Protein AF-A0A450W0S7-F1 (afdb_monomer_lite)

Radius of gyration: 17.02 Å; chains: 1; bounding box: 30×26×46 Å

pLDDT: mean 70.92, std 12.7, range [37.47, 87.75]

Organism: NCBI:txid2126337

Foldseek 3Di:
DDAQFCQPCPPVRDRAGAHPVPRDSQKDWDAADPVDNPWTWIARPVVRDIDIPCPRPPCPPPPDDPVLVVQLVVVVVVVDDLVVSCVVSVDPSVVSVVD

Sequence (99 aa):
MPSVFTRFVSYTGRIELVVHTCGSDTVVKHGRDETRSERQRYHCRNCNRYFDDLTGTIFEGHHESLNVWILCLYFMGLNLSNSRIAYELDPDTSDVQQM

Secondary structure (DSSP, 8-state):
---S--EEE-TTS-EEE--TTT----EEEEEE-SS-TT-EEEEETTT--EEETTTTSTTTT-SS-HHHHHHHHHHHHTT--HHHHHHHH---TTTGGG-

Structure (mmCIF, N/CA/C/O backbone):
data_AF-A0A450W0S7-F1
#
_entry.id   AF-A0A450W0S7-F1
#
loop_
_atom_site.group_PDB
_atom_site.id
_atom_site.type_symbol
_atom_site.label_atom_id
_atom_site.label_alt_id
_atom_site.label_comp_id
_atom_site.label_asym_id
_atom_site.label_entity_id
_atom_site.label_seq_id
_atom_site.pdbx_PDB_ins_code
_atom_site.Cartn_x
_atom_site.Cartn_y
_atom_site.Cartn_z
_atom_site.occupancy
_atom_site.B_iso_or_equiv
_atom_site.auth_seq_id
_atom_site.auth_comp_id
_atom_site.auth_asym_id
_atom_site.auth_atom_id
_atom_site.pdbx_PDB_model_num
ATOM 1 N N . MET A 1 1 ? -18.683 1.326 -3.999 1.00 37.47 1 MET A N 1
ATOM 2 C CA . MET A 1 1 ? -17.533 2.195 -4.329 1.00 37.47 1 MET A CA 1
ATOM 3 C C . MET A 1 1 ? -16.489 1.308 -4.983 1.00 37.47 1 MET A C 1
ATOM 5 O O . MET A 1 1 ? -16.098 0.348 -4.330 1.00 37.47 1 MET A O 1
ATOM 9 N N . PRO A 1 2 ? -16.156 1.480 -6.274 1.00 39.31 2 PRO A N 1
ATOM 10 C CA . PRO A 1 2 ? -15.335 0.501 -6.968 1.00 39.31 2 PRO A CA 1
ATOM 11 C C . PRO A 1 2 ? -13.877 0.685 -6.540 1.00 39.31 2 PRO A C 1
ATOM 13 O O . PRO A 1 2 ? -13.269 1.727 -6.758 1.00 39.31 2 PRO A O 1
ATOM 16 N N . SER A 1 3 ? -13.365 -0.337 -5.871 1.00 38.38 3 SER A N 1
ATOM 17 C CA . SER A 1 3 ? -11.973 -0.537 -5.489 1.00 38.38 3 SER A CA 1
ATOM 18 C C . SER A 1 3 ? -11.042 -0.422 -6.701 1.00 38.38 3 SER A C 1
ATOM 20 O O . SER A 1 3 ? -11.249 -1.092 -7.711 1.00 38.38 3 SER A O 1
ATOM 22 N N . VAL A 1 4 ? -9.994 0.392 -6.573 1.00 48.16 4 VAL A N 1
ATOM 23 C CA . VAL A 1 4 ? -9.053 0.818 -7.632 1.00 48.16 4 VAL A CA 1
ATOM 24 C C . VAL A 1 4 ? -8.107 -0.295 -8.119 1.00 48.16 4 VAL A C 1
ATOM 26 O O . VAL A 1 4 ? -7.322 -0.107 -9.048 1.00 48.16 4 VAL A O 1
ATOM 29 N N . PHE A 1 5 ? -8.251 -1.507 -7.584 1.00 45.81 5 PHE A N 1
ATOM 30 C CA . PHE A 1 5 ? -7.566 -2.704 -8.053 1.00 45.81 5 PHE A CA 1
ATOM 31 C C . PHE A 1 5 ? -8.472 -3.487 -9.009 1.00 45.81 5 PHE A C 1
ATOM 33 O O . PHE A 1 5 ? -9.161 -4.427 -8.610 1.00 45.81 5 PHE A O 1
ATOM 40 N N . THR A 1 6 ? -8.480 -3.133 -10.295 1.00 47.44 6 THR A N 1
ATOM 41 C CA . THR A 1 6 ? -9.114 -4.019 -11.282 1.00 47.44 6 THR A CA 1
ATOM 42 C C . THR A 1 6 ? -8.131 -5.130 -11.611 1.00 47.44 6 THR A C 1
ATOM 44 O O . THR A 1 6 ? -7.363 -5.057 -12.567 1.00 47.44 6 THR A O 1
ATOM 47 N N . ARG A 1 7 ? -8.130 -6.170 -10.774 1.00 49.41 7 ARG A N 1
ATOM 48 C CA . ARG A 1 7 ? -7.577 -7.476 -11.127 1.00 49.41 7 ARG A CA 1
ATOM 49 C C . ARG A 1 7 ? -8.481 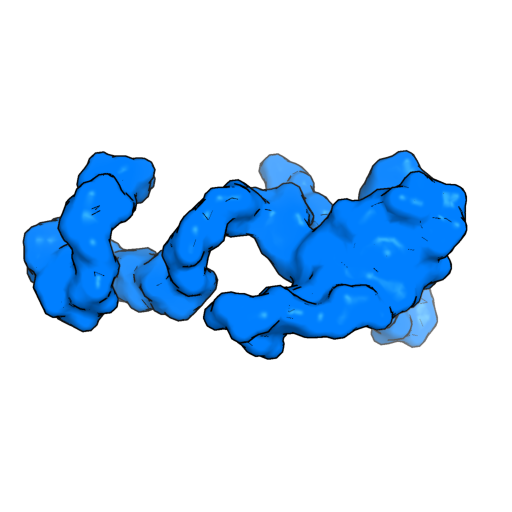-8.031 -12.229 1.00 49.41 7 ARG A C 1
ATOM 51 O O . ARG A 1 7 ? -9.427 -8.762 -11.950 1.00 49.41 7 ARG A O 1
ATOM 58 N N . PHE A 1 8 ? -8.274 -7.592 -13.469 1.00 47.56 8 PHE A N 1
ATOM 59 C CA . PHE A 1 8 ? -9.032 -8.110 -14.599 1.00 47.56 8 PHE A CA 1
ATOM 60 C C . PHE A 1 8 ? -8.602 -9.564 -14.794 1.00 47.56 8 PHE A C 1
ATOM 62 O O . PHE A 1 8 ? -7.455 -9.853 -15.132 1.00 47.56 8 PHE A O 1
ATOM 69 N N . VAL A 1 9 ? -9.523 -10.490 -14.530 1.00 45.34 9 VAL A N 1
ATOM 70 C CA . VAL A 1 9 ? -9.408 -11.856 -15.033 1.00 45.34 9 VAL A CA 1
ATOM 71 C C . VAL A 1 9 ? -9.746 -11.754 -16.511 1.00 45.34 9 VAL A C 1
ATOM 73 O O . VAL A 1 9 ? -10.909 -11.591 -16.878 1.00 45.34 9 VAL A O 1
ATOM 76 N N . SER A 1 10 ? -8.720 -11.763 -17.359 1.00 52.53 10 SER A N 1
ATOM 77 C CA . SER A 1 10 ? -8.931 -11.872 -18.800 1.00 52.53 10 SER A CA 1
ATOM 78 C C . SER A 1 10 ? -9.679 -13.180 -19.104 1.00 52.53 10 SER A C 1
ATOM 80 O O . SER A 1 10 ? -9.623 -14.133 -18.324 1.00 52.53 10 SER A O 1
ATOM 82 N N . TYR A 1 11 ? -10.349 -13.274 -20.253 1.00 53.06 11 TYR A N 1
ATOM 83 C CA . TYR A 1 11 ? -11.010 -14.504 -20.735 1.00 53.06 11 TYR A CA 1
ATOM 84 C C . TYR A 1 11 ? -10.042 -15.698 -20.871 1.00 53.06 11 TYR A C 1
ATOM 86 O O . TYR A 1 11 ? -10.468 -16.837 -21.029 1.00 53.06 11 TYR A O 1
ATOM 94 N N . THR A 1 12 ? -8.735 -15.443 -20.773 1.00 59.25 12 THR A N 1
ATOM 95 C CA . THR A 1 12 ? -7.651 -16.431 -20.720 1.00 59.25 12 THR A CA 1
ATOM 96 C C . THR A 1 12 ? -7.355 -16.970 -19.312 1.00 59.25 12 THR A C 1
ATOM 98 O O . THR A 1 12 ? -6.505 -17.844 -19.165 1.00 59.25 12 THR A O 1
ATOM 101 N N . GLY A 1 13 ? -8.005 -16.453 -18.262 1.00 56.91 13 GLY A N 1
ATOM 102 C CA . GLY A 1 13 ? -7.763 -16.833 -16.865 1.00 56.91 13 GLY A CA 1
ATOM 103 C C . GLY A 1 13 ? -6.485 -16.247 -16.251 1.00 56.91 13 GLY A C 1
ATOM 104 O O . GLY A 1 13 ? -6.161 -16.548 -15.101 1.00 56.91 13 GLY A O 1
ATOM 105 N N . ARG A 1 14 ? -5.747 -15.401 -16.984 1.00 57.88 14 ARG A N 1
ATOM 106 C CA . ARG A 1 14 ? -4.544 -14.729 -16.479 1.00 57.88 14 ARG A CA 1
ATOM 107 C C . ARG A 1 14 ? -4.928 -13.483 -15.682 1.00 57.88 14 ARG A C 1
ATOM 109 O O . ARG A 1 14 ? -5.724 -12.665 -16.134 1.00 57.88 14 ARG A O 1
ATOM 116 N N . ILE A 1 15 ? -4.336 -13.348 -14.499 1.00 63.97 15 ILE A N 1
ATOM 117 C CA . ILE A 1 15 ? -4.405 -12.129 -13.694 1.00 63.97 15 ILE A CA 1
ATOM 118 C C . ILE A 1 15 ? -3.405 -11.125 -14.268 1.00 63.97 15 ILE A C 1
ATOM 120 O O . ILE A 1 15 ? -2.195 -11.354 -14.199 1.00 63.97 15 ILE A O 1
ATOM 124 N N . GLU A 1 16 ? -3.913 -10.018 -14.800 1.00 65.50 16 GLU A N 1
ATOM 125 C CA . GLU A 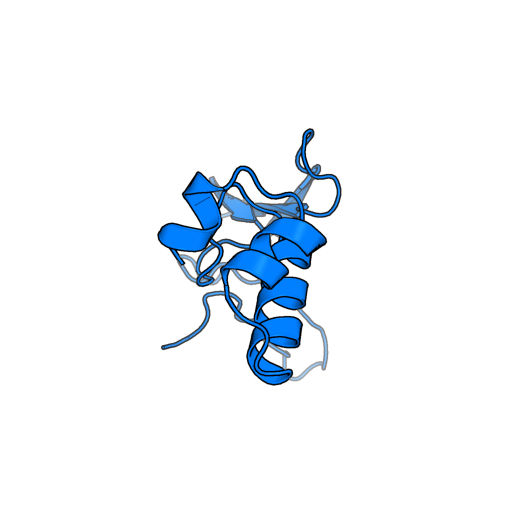1 16 ? -3.107 -8.903 -15.300 1.00 65.50 16 GLU A CA 1
ATOM 126 C C . GLU A 1 16 ? -3.333 -7.655 -14.442 1.00 65.50 16 GLU A C 1
ATOM 128 O O . GLU A 1 16 ? -4.438 -7.387 -13.963 1.00 65.50 16 GLU A O 1
ATOM 133 N N . LEU A 1 17 ? -2.249 -6.914 -14.199 1.00 69.81 17 LEU A N 1
ATOM 134 C CA . LEU A 1 17 ? -2.289 -5.639 -13.492 1.00 69.81 17 LEU A CA 1
ATOM 135 C C . LEU A 1 17 ? -2.489 -4.530 -14.519 1.00 69.81 17 LEU A C 1
ATOM 137 O O . LEU A 1 17 ? -1.581 -4.241 -15.293 1.00 69.81 17 LEU A O 1
ATOM 141 N N . VAL A 1 18 ? -3.668 -3.911 -14.505 1.00 73.69 18 VAL A N 1
ATOM 142 C CA . VAL A 1 18 ? -4.036 -2.837 -15.432 1.00 73.69 18 VAL A CA 1
ATOM 143 C C . VAL A 1 18 ? -4.216 -1.534 -14.665 1.00 73.69 18 VAL A C 1
ATOM 145 O O . VAL A 1 18 ? -4.874 -1.487 -13.625 1.00 73.69 18 VAL A O 1
ATOM 148 N N . VAL A 1 19 ? -3.650 -0.450 -15.189 1.00 76.88 19 VAL A N 1
ATOM 149 C CA . VAL A 1 19 ? -3.775 0.876 -14.575 1.00 76.88 19 VAL A CA 1
ATOM 150 C C . VAL A 1 19 ? -5.116 1.502 -14.939 1.00 76.88 19 VAL A C 1
ATOM 152 O O . VAL A 1 19 ? -5.342 1.842 -16.097 1.00 76.88 19 VAL A O 1
ATOM 155 N N . HIS A 1 20 ? -5.968 1.764 -13.946 1.00 72.75 20 HIS A N 1
ATOM 156 C CA . HIS A 1 20 ? -7.321 2.308 -14.153 1.00 72.75 20 HIS A CA 1
ATOM 157 C C . HIS A 1 20 ? -7.357 3.626 -14.953 1.00 72.75 20 HIS A C 1
ATOM 159 O O . HIS A 1 20 ? -8.288 3.883 -15.704 1.00 72.75 20 HIS A O 1
ATOM 165 N N . THR A 1 21 ? -6.329 4.469 -14.827 1.00 74.06 21 THR A N 1
ATOM 166 C CA . THR A 1 21 ? -6.312 5.800 -15.462 1.00 74.06 21 THR A CA 1
ATOM 167 C C . THR A 1 21 ? -5.951 5.783 -16.944 1.00 74.06 21 THR A C 1
ATOM 169 O O . THR A 1 21 ? -6.280 6.731 -17.649 1.00 74.06 21 THR A O 1
ATOM 172 N N . CYS A 1 22 ? -5.274 4.737 -17.424 1.00 80.94 22 CYS A N 1
ATOM 173 C CA . CYS A 1 22 ? -4.835 4.650 -18.821 1.00 80.94 22 CYS A CA 1
ATOM 174 C C . CYS A 1 22 ? -5.178 3.322 -19.508 1.00 80.94 22 CYS A C 1
ATOM 176 O O . CYS A 1 22 ? -4.882 3.170 -20.688 1.00 80.94 22 CYS A O 1
ATOM 178 N N . GLY A 1 23 ? -5.758 2.356 -18.789 1.00 77.75 23 GLY A N 1
ATOM 179 C CA . GLY A 1 23 ? -6.149 1.047 -19.315 1.00 77.75 23 GLY A CA 1
ATOM 180 C C . GLY A 1 23 ? -4.992 0.159 -19.780 1.00 77.75 23 GLY A C 1
ATOM 181 O O . GLY A 1 23 ? -5.243 -0.879 -20.379 1.00 77.75 23 GLY A O 1
ATOM 182 N N . SER A 1 24 ? -3.736 0.546 -19.532 1.00 81.00 24 SER A N 1
ATOM 183 C CA . SER A 1 24 ? -2.565 -0.217 -19.966 1.00 81.00 24 SER A CA 1
ATOM 184 C C . SER A 1 24 ? -2.146 -1.262 -18.934 1.00 81.00 24 SER A C 1
ATOM 186 O O . SER A 1 24 ? -2.176 -1.014 -17.727 1.00 81.00 24 SER A O 1
ATOM 188 N N . ASP A 1 25 ? -1.701 -2.402 -19.446 1.00 79.62 25 ASP A N 1
ATOM 189 C CA . ASP A 1 25 ? -1.107 -3.552 -18.763 1.00 79.62 25 ASP A CA 1
ATOM 190 C C . ASP A 1 25 ? 0.433 -3.476 -18.691 1.00 79.62 25 ASP A C 1
ATOM 192 O O . ASP A 1 25 ? 1.086 -4.362 -18.140 1.00 79.62 25 ASP A O 1
ATOM 196 N N . THR A 1 26 ? 1.037 -2.400 -19.216 1.00 85.50 26 THR A N 1
ATOM 197 C CA . THR A 1 26 ? 2.498 -2.184 -19.256 1.00 85.50 26 THR A CA 1
ATOM 198 C C . THR A 1 26 ? 3.070 -1.748 -17.900 1.00 85.50 26 THR A C 1
ATOM 200 O O . THR A 1 26 ? 3.762 -0.733 -17.753 1.00 85.50 26 THR A O 1
ATOM 203 N N . VAL A 1 27 ? 2.766 -2.537 -16.875 1.00 85.06 27 VAL A N 1
ATOM 204 C CA . VAL A 1 27 ? 3.122 -2.306 -15.480 1.00 85.06 27 VAL A CA 1
ATOM 205 C C . VAL A 1 27 ? 4.384 -3.082 -15.120 1.00 85.06 27 VAL A C 1
ATOM 207 O O . VAL A 1 27 ? 4.490 -4.285 -15.354 1.00 85.06 27 VAL A O 1
ATOM 210 N N . VAL A 1 28 ? 5.343 -2.403 -14.490 1.00 87.75 28 VAL A N 1
ATOM 211 C CA . VAL A 1 28 ? 6.565 -3.016 -13.957 1.00 87.75 28 VAL A CA 1
ATOM 212 C C . VAL A 1 28 ? 6.662 -2.841 -12.449 1.00 87.75 28 VAL A C 1
ATOM 214 O O . VAL A 1 28 ? 6.239 -1.828 -11.898 1.00 87.75 28 VAL A O 1
ATOM 217 N N . LYS A 1 29 ? 7.245 -3.832 -11.771 1.00 87.38 29 LYS A N 1
ATOM 218 C CA . LYS A 1 29 ? 7.545 -3.751 -10.338 1.00 87.38 29 LYS A CA 1
ATOM 219 C C . LYS A 1 29 ? 8.720 -2.799 -10.117 1.00 87.38 29 LYS A C 1
ATOM 221 O O . LYS A 1 29 ? 9.781 -2.996 -10.703 1.00 87.38 29 LYS A O 1
ATOM 226 N N . HIS A 1 30 ? 8.532 -1.796 -9.267 1.00 86.75 30 HIS A N 1
ATOM 227 C CA . HIS A 1 30 ? 9.511 -0.754 -8.956 1.00 86.75 30 HIS A CA 1
ATOM 228 C C . HIS A 1 30 ? 9.989 -0.867 -7.498 1.00 86.75 30 HIS A C 1
ATOM 230 O O . HIS A 1 30 ? 9.864 0.059 -6.697 1.00 86.75 30 HIS A O 1
ATOM 236 N N . GLY A 1 31 ? 10.506 -2.045 -7.139 1.00 85.38 31 GLY A N 1
ATOM 237 C CA . GLY A 1 31 ? 10.976 -2.321 -5.780 1.00 85.38 31 GLY A CA 1
ATOM 238 C C . GLY A 1 31 ? 9.854 -2.344 -4.739 1.00 85.38 31 GLY A C 1
ATOM 239 O O . GLY A 1 31 ? 8.667 -2.299 -5.066 1.00 85.38 31 GLY A O 1
ATOM 240 N N . ARG A 1 32 ? 10.235 -2.474 -3.473 1.00 82.44 32 ARG A N 1
ATOM 241 C CA . ARG A 1 32 ? 9.309 -2.433 -2.339 1.00 82.44 32 ARG A CA 1
ATOM 242 C C . ARG A 1 32 ? 9.625 -1.234 -1.467 1.00 82.44 32 ARG A C 1
ATOM 244 O O . ARG A 1 32 ? 10.706 -0.664 -1.591 1.00 82.44 32 ARG A O 1
ATOM 251 N N . ASP A 1 33 ? 8.668 -0.839 -0.642 1.00 76.19 33 ASP A N 1
ATOM 252 C CA . ASP A 1 33 ? 8.903 0.227 0.323 1.00 76.19 33 ASP A CA 1
ATOM 253 C C . ASP A 1 33 ? 9.992 -0.178 1.332 1.00 76.19 33 ASP A C 1
ATOM 255 O O . ASP A 1 33 ? 10.042 -1.332 1.761 1.00 76.19 33 ASP A O 1
ATOM 259 N N . GLU A 1 34 ? 10.867 0.760 1.699 1.00 71.31 34 GLU A N 1
ATOM 260 C CA . GLU A 1 34 ? 12.015 0.498 2.583 1.00 71.31 34 GLU A CA 1
ATOM 261 C C . GLU A 1 34 ? 11.565 0.286 4.030 1.00 71.31 34 GLU A C 1
ATOM 263 O O . GLU A 1 34 ? 12.057 -0.606 4.716 1.00 71.31 34 GLU A O 1
ATOM 268 N N . THR A 1 35 ? 10.574 1.058 4.477 1.00 69.62 35 THR A N 1
ATOM 269 C CA . THR A 1 35 ? 9.943 0.895 5.793 1.00 69.62 35 THR A CA 1
ATOM 270 C C . THR A 1 35 ? 8.982 -0.286 5.832 1.00 69.62 35 THR A C 1
ATOM 272 O O . THR A 1 35 ? 8.722 -0.826 6.905 1.00 69.62 35 THR A O 1
ATOM 275 N N . ARG A 1 36 ? 8.434 -0.700 4.681 1.00 69.12 36 ARG A N 1
ATOM 276 C CA . ARG A 1 36 ? 7.426 -1.766 4.588 1.00 69.12 36 ARG A CA 1
ATOM 277 C C . ARG A 1 36 ? 7.661 -2.663 3.387 1.00 69.12 36 ARG A C 1
ATOM 279 O O . ARG A 1 36 ? 7.078 -2.480 2.321 1.00 69.12 36 ARG A O 1
ATOM 286 N N . SER A 1 37 ? 8.441 -3.713 3.618 1.00 70.38 37 SER A N 1
ATOM 287 C CA . SER A 1 37 ? 8.789 -4.732 2.622 1.00 70.38 37 SER A CA 1
ATOM 288 C C . SER A 1 37 ? 7.596 -5.542 2.090 1.00 70.38 37 SER A C 1
ATOM 290 O O . SER A 1 37 ? 7.760 -6.314 1.144 1.00 70.38 37 SER A O 1
ATOM 292 N N . GLU A 1 38 ? 6.409 -5.382 2.674 1.00 72.19 38 GLU A N 1
ATOM 293 C CA . GLU A 1 38 ? 5.146 -5.948 2.192 1.00 72.19 38 GLU A CA 1
ATOM 294 C C . GLU A 1 38 ? 4.508 -5.093 1.086 1.00 72.19 38 GLU A C 1
ATOM 296 O O . GLU A 1 38 ? 3.802 -5.630 0.237 1.00 72.19 38 GLU A O 1
ATOM 301 N N . ARG A 1 39 ? 4.786 -3.780 1.047 1.00 78.12 39 ARG A N 1
ATOM 302 C CA . ARG A 1 39 ? 4.202 -2.844 0.076 1.00 78.12 39 ARG A CA 1
ATOM 303 C C . ARG A 1 39 ? 4.997 -2.880 -1.225 1.00 78.12 39 ARG A C 1
ATOM 305 O O . ARG A 1 39 ? 6.131 -2.395 -1.298 1.00 78.12 39 ARG A O 1
ATOM 312 N N . GLN A 1 40 ? 4.402 -3.442 -2.271 1.00 83.88 40 GLN A N 1
ATOM 313 C CA . GLN A 1 40 ? 4.977 -3.461 -3.608 1.00 83.88 40 GLN A CA 1
ATOM 314 C C . GLN A 1 40 ? 4.654 -2.150 -4.325 1.00 83.88 40 GLN A C 1
ATOM 316 O O . GLN A 1 40 ? 3.502 -1.734 -4.418 1.00 83.88 40 GLN A O 1
ATOM 321 N N . ARG A 1 41 ? 5.686 -1.509 -4.880 1.00 86.25 41 ARG A N 1
ATOM 322 C CA . ARG A 1 41 ? 5.519 -0.352 -5.762 1.00 86.25 41 ARG A CA 1
ATOM 323 C C . ARG A 1 41 ? 5.493 -0.821 -7.210 1.00 86.25 41 ARG A C 1
ATOM 325 O O . ARG A 1 41 ? 6.259 -1.708 -7.608 1.00 86.25 41 ARG A O 1
ATOM 332 N N . TYR A 1 42 ? 4.633 -0.210 -8.002 1.00 87.00 42 TYR A N 1
ATOM 333 C CA . TYR A 1 42 ? 4.463 -0.453 -9.423 1.00 87.00 42 TYR A CA 1
ATOM 334 C C . TYR A 1 42 ? 4.617 0.851 -10.196 1.00 87.00 42 TYR A C 1
ATOM 336 O O . TYR A 1 42 ? 4.303 1.938 -9.712 1.00 87.00 42 TYR A O 1
ATOM 344 N N . HIS A 1 43 ? 5.096 0.725 -11.425 1.00 86.06 43 HIS A N 1
ATOM 345 C CA . HIS A 1 43 ? 5.245 1.829 -12.353 1.00 86.06 43 HIS A CA 1
ATOM 346 C C . HIS A 1 43 ? 4.617 1.452 -13.691 1.00 86.06 43 HIS A C 1
ATOM 348 O O . HIS A 1 43 ? 4.951 0.421 -14.278 1.00 86.06 43 HIS A O 1
ATOM 354 N N . CYS A 1 44 ? 3.712 2.291 -14.183 1.00 86.75 44 CYS A N 1
ATOM 355 C CA . CYS A 1 44 ? 3.153 2.150 -15.519 1.00 86.75 44 CYS A CA 1
ATOM 356 C C . CYS A 1 44 ? 4.060 2.837 -16.537 1.00 86.75 44 CYS A C 1
ATOM 358 O O . CYS A 1 44 ? 4.237 4.051 -16.474 1.00 86.75 44 CYS A O 1
ATOM 360 N N . ARG A 1 45 ? 4.583 2.093 -17.515 1.00 87.06 45 ARG A N 1
ATOM 361 C CA . ARG A 1 45 ? 5.437 2.669 -18.568 1.00 87.06 45 ARG A CA 1
ATOM 362 C C . ARG A 1 45 ? 4.665 3.495 -19.596 1.00 87.06 45 ARG A C 1
ATOM 364 O O . ARG A 1 45 ? 5.260 4.351 -20.236 1.00 87.06 45 ARG A O 1
ATOM 371 N N . ASN A 1 46 ? 3.364 3.254 -19.754 1.00 86.19 46 ASN A N 1
ATOM 372 C CA . ASN A 1 46 ? 2.548 3.988 -20.720 1.00 86.19 46 ASN A CA 1
ATOM 373 C C . ASN A 1 46 ? 2.212 5.412 -20.247 1.00 86.19 46 ASN A C 1
ATOM 375 O O . ASN A 1 46 ? 2.340 6.366 -21.004 1.00 86.19 46 ASN A O 1
ATOM 379 N N . CYS A 1 47 ? 1.794 5.571 -18.986 1.00 85.62 47 CYS A N 1
ATOM 380 C CA . CYS A 1 47 ? 1.405 6.876 -18.435 1.00 85.62 47 CYS A CA 1
ATOM 381 C C . CYS A 1 47 ? 2.412 7.469 -17.436 1.00 85.62 47 CYS A C 1
ATOM 383 O O . CYS A 1 47 ? 2.143 8.531 -16.879 1.00 85.62 47 CYS A O 1
ATOM 385 N N . ASN A 1 48 ? 3.546 6.796 -17.205 1.00 85.81 48 ASN A N 1
ATOM 386 C CA . ASN A 1 48 ? 4.602 7.182 -16.257 1.00 85.81 48 ASN A CA 1
ATOM 387 C C . ASN A 1 48 ? 4.094 7.475 -14.834 1.00 85.81 48 ASN A C 1
ATOM 389 O O . ASN A 1 48 ? 4.625 8.334 -14.130 1.00 85.81 48 ASN A O 1
ATOM 393 N N . ARG A 1 49 ? 3.033 6.779 -14.406 1.00 83.25 49 ARG A N 1
ATOM 394 C CA . ARG A 1 49 ? 2.480 6.901 -13.051 1.00 83.25 49 ARG A CA 1
ATOM 395 C C . ARG A 1 49 ? 2.984 5.783 -12.154 1.00 83.25 49 ARG A C 1
ATOM 397 O O . ARG A 1 49 ? 3.104 4.633 -12.584 1.00 83.25 49 ARG A O 1
ATOM 404 N N . TYR A 1 50 ? 3.204 6.136 -10.895 1.00 83.75 50 TYR A N 1
ATOM 405 C CA . TYR A 1 50 ? 3.521 5.211 -9.817 1.00 83.75 50 TYR A CA 1
ATOM 406 C C . TYR A 1 50 ? 2.266 4.916 -9.006 1.00 83.75 50 TYR A C 1
ATOM 408 O O . TYR A 1 50 ? 1.421 5.792 -8.826 1.00 83.75 50 TYR A O 1
ATOM 416 N N . PHE A 1 51 ? 2.152 3.680 -8.545 1.00 81.38 51 PHE A N 1
ATOM 417 C CA . PHE A 1 51 ? 1.096 3.231 -7.646 1.00 81.38 51 PHE A CA 1
ATOM 418 C C . PHE A 1 51 ? 1.603 2.039 -6.833 1.00 81.38 51 PHE A C 1
ATOM 420 O O . PHE A 1 51 ? 2.656 1.474 -7.125 1.00 81.38 51 PHE A O 1
ATOM 427 N N . ASP A 1 52 ? 0.871 1.651 -5.808 1.00 79.94 52 ASP A N 1
ATOM 428 C CA . ASP A 1 52 ? 1.186 0.530 -4.929 1.00 79.94 52 ASP A CA 1
ATOM 429 C C . ASP A 1 52 ? -0.061 -0.312 -4.646 1.00 79.94 52 ASP A C 1
ATOM 431 O O . ASP A 1 52 ? -1.144 -0.030 -5.158 1.00 79.94 52 ASP A O 1
ATOM 435 N N . ASP A 1 53 ? 0.095 -1.361 -3.837 1.00 78.19 53 ASP A N 1
ATOM 436 C CA . ASP A 1 53 ? -1.013 -2.247 -3.461 1.00 78.19 53 ASP A CA 1
ATOM 437 C C . ASP A 1 53 ? -2.128 -1.535 -2.662 1.0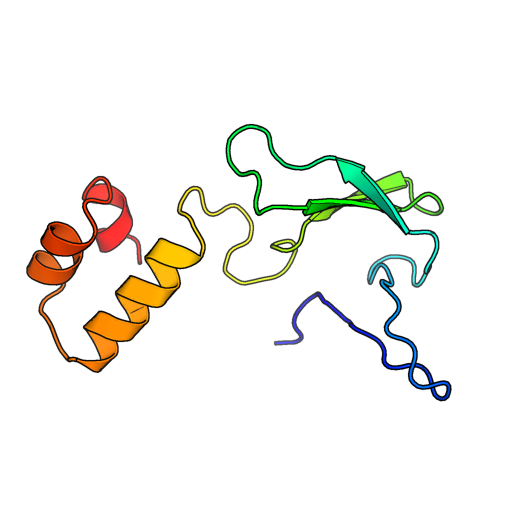0 78.19 53 ASP A C 1
ATOM 439 O O . ASP A 1 53 ? -3.241 -2.052 -2.582 1.00 78.19 53 ASP A O 1
ATOM 443 N N . LEU A 1 54 ? -1.852 -0.363 -2.073 1.00 76.06 54 LEU A N 1
ATOM 444 C CA . LEU A 1 54 ? -2.806 0.401 -1.259 1.00 76.06 54 LEU A CA 1
ATOM 445 C C . LEU A 1 54 ? -3.522 1.498 -2.052 1.00 76.06 54 LEU A C 1
ATOM 447 O O . LEU A 1 54 ? -4.530 2.023 -1.578 1.00 76.06 54 LEU A O 1
ATOM 451 N N . THR A 1 55 ? -3.023 1.844 -3.239 1.00 76.31 55 THR A N 1
ATOM 452 C CA . THR A 1 55 ? -3.522 2.953 -4.055 1.00 76.31 55 THR A CA 1
ATOM 453 C C . THR A 1 55 ? -4.997 2.739 -4.396 1.00 76.31 55 THR A C 1
ATOM 455 O O . THR A 1 55 ? -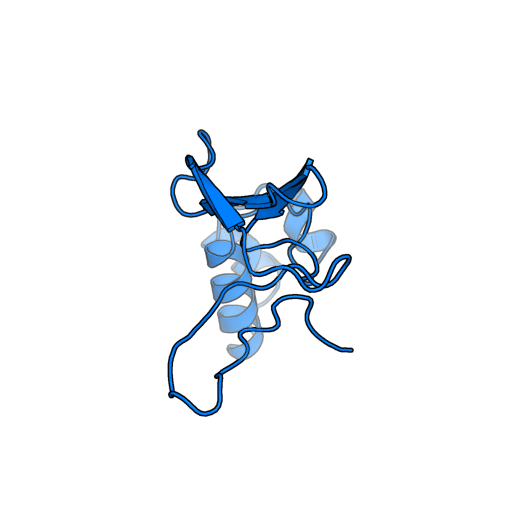5.375 1.743 -5.017 1.00 76.31 55 THR A O 1
ATOM 458 N N . GLY A 1 56 ? -5.838 3.685 -3.977 1.00 68.75 56 GLY A N 1
ATOM 459 C CA . GLY A 1 56 ? -7.285 3.673 -4.138 1.00 68.75 56 GLY A CA 1
ATOM 460 C C . GLY A 1 56 ? -8.029 2.611 -3.324 1.00 68.75 56 GLY A C 1
ATOM 461 O O . GLY A 1 56 ? -9.148 2.214 -3.670 1.00 68.75 56 GLY A O 1
ATOM 462 N N . THR A 1 57 ? -7.414 2.149 -2.237 1.00 72.94 57 THR A N 1
ATOM 463 C CA . THR A 1 57 ? -8.107 1.489 -1.127 1.00 72.94 57 THR A CA 1
ATOM 464 C C . THR A 1 57 ? -8.359 2.498 -0.007 1.00 72.94 57 THR A C 1
ATOM 466 O O . THR A 1 57 ? -7.754 3.565 0.026 1.00 72.94 57 THR A O 1
ATOM 469 N N . ILE A 1 58 ? -9.208 2.145 0.959 1.00 71.62 58 ILE A N 1
ATOM 470 C CA . ILE A 1 58 ? -9.390 2.946 2.183 1.00 71.62 58 ILE A CA 1
ATOM 471 C C . ILE A 1 58 ? -8.103 3.075 3.015 1.00 71.62 58 ILE A C 1
ATOM 473 O O . ILE A 1 58 ? -8.058 3.884 3.924 1.00 71.62 58 ILE A O 1
ATOM 477 N N . PHE A 1 59 ? -7.074 2.278 2.710 1.00 70.31 59 PHE A N 1
ATOM 478 C CA . PHE A 1 59 ? -5.778 2.288 3.385 1.00 70.31 59 PHE A CA 1
ATOM 479 C C . PHE A 1 59 ? -4.735 3.147 2.651 1.00 70.31 59 PHE A C 1
ATOM 481 O O . PHE A 1 59 ? -3.568 3.175 3.042 1.00 70.31 59 PHE A O 1
ATOM 488 N N . GLU A 1 60 ? -5.121 3.845 1.579 1.00 72.31 60 GLU A N 1
ATOM 489 C CA . GLU A 1 60 ? -4.230 4.755 0.863 1.00 72.31 60 GLU A CA 1
ATOM 490 C C . GLU A 1 60 ? -3.764 5.894 1.783 1.00 72.31 60 GLU A C 1
ATOM 492 O O . GLU A 1 60 ? -4.567 6.574 2.413 1.00 72.31 60 GLU A O 1
ATOM 497 N N . GLY A 1 61 ? -2.448 6.101 1.878 1.00 68.38 61 GLY A N 1
ATOM 498 C CA . GLY A 1 61 ? -1.866 7.173 2.694 1.00 68.38 61 GLY A CA 1
ATOM 499 C C . GLY A 1 61 ? -1.860 6.917 4.205 1.00 68.38 61 GLY A C 1
ATOM 500 O O . GLY A 1 61 ? -1.287 7.718 4.941 1.00 68.38 61 GLY A O 1
ATOM 501 N N . HIS A 1 62 ? -2.419 5.799 4.674 1.00 70.12 62 HIS A N 1
ATOM 502 C CA . HIS A 1 62 ? -2.362 5.453 6.088 1.00 70.12 62 HIS A CA 1
ATOM 503 C C . HIS A 1 62 ? -0.953 5.015 6.487 1.00 70.12 62 HIS A C 1
ATOM 505 O O . HIS A 1 62 ? -0.342 4.128 5.882 1.00 70.12 62 HIS A O 1
ATOM 511 N N . HIS A 1 63 ? -0.444 5.670 7.530 1.00 60.97 63 HIS A N 1
ATOM 512 C CA . HIS A 1 63 ? 0.873 5.398 8.085 1.00 60.97 63 HIS A CA 1
ATOM 513 C C . HIS A 1 63 ? 0.932 4.043 8.788 1.00 60.97 63 HIS A C 1
ATOM 515 O O . HIS A 1 63 ? 2.010 3.470 8.834 1.00 60.97 63 HIS A O 1
ATOM 521 N N . GLU A 1 64 ? -0.192 3.487 9.254 1.00 64.06 64 GLU A N 1
ATOM 522 C CA . GLU A 1 64 ? -0.259 2.213 9.982 1.00 64.06 64 GLU A CA 1
ATOM 523 C C . GLU A 1 64 ? -0.375 0.979 9.085 1.00 64.06 64 GLU A C 1
ATOM 525 O O . GLU A 1 64 ? -0.815 1.059 7.937 1.00 64.06 64 GLU A O 1
ATOM 530 N N . SER A 1 65 ? 0.160 -0.157 9.546 1.00 66.12 65 SER A N 1
ATOM 531 C CA . SER A 1 65 ? 0.275 -1.363 8.710 1.00 66.12 65 SER A CA 1
ATOM 532 C C . SER A 1 65 ? -1.094 -2.009 8.501 1.00 66.12 65 SER A C 1
ATOM 534 O O . SER A 1 65 ? -1.954 -1.948 9.376 1.00 66.12 65 SER A O 1
ATOM 536 N N . LEU A 1 66 ? -1.314 -2.664 7.354 1.00 69.69 66 LEU A N 1
ATOM 537 C CA . LEU A 1 66 ? -2.555 -3.417 7.104 1.00 69.69 66 LEU A CA 1
ATOM 538 C C . LEU A 1 66 ? -2.846 -4.429 8.225 1.00 69.69 66 LEU A C 1
ATOM 540 O O . LEU A 1 66 ? -4.002 -4.647 8.578 1.00 69.69 66 LEU A O 1
ATOM 544 N N . ASN A 1 67 ? -1.794 -5.002 8.814 1.00 72.44 67 ASN A N 1
ATOM 545 C CA . ASN A 1 67 ? -1.893 -5.944 9.925 1.00 72.44 67 ASN A CA 1
ATOM 546 C C . ASN A 1 67 ? -2.548 -5.311 11.164 1.00 72.44 67 ASN A C 1
ATOM 548 O O . ASN A 1 67 ? -3.400 -5.948 11.779 1.00 72.44 67 ASN A O 1
ATOM 552 N N . VAL A 1 68 ? -2.225 -4.052 11.483 1.00 74.75 68 VAL A N 1
ATOM 553 C CA . VAL A 1 68 ? -2.839 -3.297 12.594 1.00 74.75 68 VAL A CA 1
ATOM 554 C C . VAL A 1 68 ? -4.336 -3.118 12.344 1.00 74.75 68 VAL A C 1
ATOM 556 O O . VAL A 1 68 ? -5.150 -3.434 13.205 1.00 74.75 68 VAL A O 1
ATOM 559 N N . TRP A 1 69 ? -4.732 -2.725 11.134 1.00 74.25 69 TRP A N 1
ATOM 560 C CA . TRP A 1 69 ? -6.150 -2.579 10.789 1.00 74.25 69 TRP A CA 1
ATOM 561 C C . TRP A 1 69 ? -6.931 -3.896 10.853 1.00 74.25 69 TRP A C 1
ATOM 563 O O . TRP A 1 69 ? -8.044 -3.925 11.376 1.00 74.25 69 TRP A O 1
ATOM 573 N N . ILE A 1 70 ? -6.355 -4.996 10.360 1.00 80.12 70 ILE A N 1
ATOM 574 C CA . ILE A 1 70 ? -6.987 -6.323 10.421 1.00 80.12 70 ILE A CA 1
ATOM 575 C C . ILE A 1 70 ? -7.169 -6.769 11.879 1.00 80.12 70 ILE A C 1
ATOM 577 O O . ILE A 1 70 ? -8.242 -7.257 12.239 1.00 80.12 70 ILE A O 1
ATOM 581 N N . LEU A 1 71 ? -6.155 -6.570 12.727 1.00 79.25 71 LEU A N 1
ATOM 582 C CA . LEU A 1 71 ? -6.227 -6.884 14.155 1.00 79.25 71 LEU A CA 1
ATOM 583 C C . LEU A 1 71 ? -7.247 -5.997 14.885 1.00 79.25 71 LEU A C 1
ATOM 585 O O . LEU A 1 71 ? -8.052 -6.516 15.657 1.00 79.25 71 LEU A O 1
ATOM 589 N N . CYS A 1 72 ? -7.297 -4.695 14.589 1.00 75.38 72 CYS A N 1
ATOM 590 C CA . CYS A 1 72 ? -8.318 -3.788 15.121 1.00 75.38 72 CYS A CA 1
ATOM 591 C C . CYS A 1 72 ? -9.735 -4.255 14.770 1.00 75.38 72 CYS A C 1
ATOM 593 O O . CYS A 1 72 ? -10.576 -4.379 15.658 1.00 75.38 72 CYS A O 1
ATOM 595 N N . LEU A 1 73 ? -10.000 -4.567 13.496 1.00 78.69 73 LEU A N 1
ATOM 596 C CA . LEU A 1 73 ? -11.309 -5.060 13.051 1.00 78.69 73 LEU A CA 1
ATOM 597 C C . LEU A 1 73 ? -11.683 -6.385 13.727 1.00 78.69 73 LEU A C 1
ATOM 599 O O . LEU A 1 73 ? -12.838 -6.583 14.106 1.00 78.69 73 LEU A O 1
ATOM 603 N N . TYR A 1 74 ? -10.710 -7.277 13.922 1.00 83.31 74 TYR A N 1
ATOM 604 C CA . TYR A 1 74 ? -10.913 -8.525 14.652 1.00 83.31 74 TYR A CA 1
ATOM 605 C C . TYR A 1 74 ? -11.315 -8.271 16.111 1.00 83.31 74 TYR A C 1
ATOM 607 O O . TYR A 1 74 ? -12.307 -8.829 16.583 1.00 83.31 74 TYR A O 1
ATOM 615 N N . PHE A 1 75 ? -10.612 -7.383 16.818 1.00 80.75 75 PHE A N 1
ATOM 616 C CA . PHE A 1 75 ? -10.943 -7.067 18.206 1.00 80.75 75 PHE A CA 1
ATOM 617 C C . PHE A 1 75 ? -12.252 -6.279 18.364 1.00 80.75 75 PHE A C 1
ATOM 619 O O . PHE A 1 75 ? -12.979 -6.513 19.331 1.00 80.75 75 PHE A O 1
ATOM 626 N N . MET A 1 76 ? -12.603 -5.412 17.406 1.00 75.75 76 MET A N 1
ATOM 627 C CA . MET A 1 76 ? -13.933 -4.790 17.339 1.00 75.75 76 MET A CA 1
ATOM 628 C C . MET A 1 76 ? -15.031 -5.850 17.173 1.00 75.75 76 MET A C 1
ATOM 630 O O . MET A 1 76 ? -16.062 -5.776 17.838 1.00 75.75 76 MET A O 1
ATOM 634 N N . GLY A 1 77 ? -14.799 -6.883 16.353 1.00 82.50 77 GLY A N 1
ATOM 635 C CA . GLY A 1 77 ? -15.709 -8.026 16.207 1.00 82.50 77 GLY A CA 1
ATOM 636 C C . GLY A 1 77 ? -15.857 -8.868 17.481 1.00 82.50 77 GLY A C 1
ATOM 637 O O . GLY A 1 77 ? -16.923 -9.428 17.733 1.00 82.50 77 GLY A O 1
ATOM 638 N N . LEU A 1 78 ? -14.819 -8.907 18.319 1.00 83.38 78 LEU A N 1
ATOM 639 C CA . LEU A 1 78 ? -14.853 -9.485 19.668 1.00 83.38 78 LEU A CA 1
ATOM 640 C C . LEU A 1 78 ? -15.460 -8.541 20.723 1.00 83.38 78 LEU A C 1
ATOM 642 O O . LEU A 1 78 ? -15.569 -8.919 21.889 1.00 83.38 78 LEU A O 1
ATOM 646 N N . ASN A 1 79 ? -15.882 -7.340 20.316 1.00 79.06 79 ASN A N 1
ATOM 647 C CA . ASN A 1 79 ? -16.521 -6.323 21.150 1.00 79.06 79 ASN A CA 1
ATOM 648 C C . ASN A 1 79 ? -15.656 -5.879 22.349 1.00 79.06 79 ASN A C 1
ATOM 650 O O . ASN A 1 79 ? -16.153 -5.603 23.443 1.00 79.06 79 ASN A O 1
ATOM 654 N N . LEU A 1 80 ? -14.335 -5.839 22.145 1.00 77.19 80 LEU A N 1
ATOM 655 C CA . LEU A 1 80 ? -13.382 -5.280 23.104 1.00 77.19 80 LEU A CA 1
ATOM 656 C C . LEU A 1 80 ? -13.502 -3.752 23.142 1.00 77.19 80 LEU A C 1
ATOM 658 O O . LEU A 1 80 ? -13.816 -3.112 22.141 1.00 77.19 80 LEU A O 1
ATOM 662 N N . SER A 1 81 ? -13.217 -3.144 24.296 1.00 78.69 81 SER A N 1
ATOM 663 C CA . SER A 1 81 ? -13.183 -1.684 24.395 1.00 78.69 81 SER A CA 1
ATOM 664 C C . SER A 1 81 ? -12.003 -1.116 23.604 1.00 78.69 81 SER A C 1
ATOM 666 O O . SER A 1 81 ? -10.907 -1.673 23.648 1.00 78.69 81 SER A O 1
ATOM 668 N N . ASN A 1 82 ? -12.180 0.042 22.964 1.00 74.38 82 ASN A N 1
ATOM 669 C CA . ASN A 1 82 ? -11.114 0.707 22.197 1.00 74.38 82 ASN A CA 1
ATOM 670 C C . ASN A 1 82 ? -9.830 0.926 23.019 1.00 74.38 82 ASN A C 1
ATOM 672 O O . ASN A 1 82 ? -8.732 0.843 22.484 1.00 74.38 82 ASN A O 1
ATOM 676 N N . SER A 1 83 ? -9.954 1.124 24.336 1.00 75.12 83 SER A N 1
ATOM 677 C CA . SER A 1 83 ? -8.816 1.210 25.262 1.00 75.12 83 SER A CA 1
ATOM 678 C C . SER A 1 83 ? -8.019 -0.092 25.387 1.00 75.12 83 SER A C 1
ATOM 680 O O . SER A 1 83 ? -6.805 -0.056 25.553 1.00 75.12 83 SER A O 1
ATOM 682 N N . ARG A 1 84 ? -8.686 -1.248 25.307 1.00 72.25 84 ARG A N 1
ATOM 683 C CA . ARG A 1 84 ? -8.041 -2.566 25.319 1.00 72.25 84 ARG A CA 1
ATOM 684 C C . ARG A 1 84 ? -7.460 -2.899 23.956 1.00 72.25 84 ARG A C 1
ATOM 686 O O . ARG A 1 84 ? -6.360 -3.417 23.904 1.00 72.25 84 ARG A O 1
ATOM 693 N N . ILE A 1 85 ? -8.149 -2.534 22.879 1.00 75.31 85 ILE A N 1
ATOM 694 C CA . ILE A 1 85 ? -7.630 -2.652 21.510 1.00 75.31 85 ILE A CA 1
ATOM 695 C C . ILE A 1 85 ? -6.319 -1.864 21.373 1.00 75.31 85 ILE A C 1
ATOM 697 O O . ILE A 1 85 ? -5.324 -2.419 20.926 1.00 75.31 85 ILE A O 1
ATOM 701 N N . ALA A 1 86 ? -6.285 -0.613 21.844 1.00 71.38 86 ALA A N 1
ATOM 702 C CA . ALA A 1 86 ? -5.075 0.210 21.834 1.00 71.38 86 ALA A CA 1
ATOM 703 C C . ALA A 1 86 ? -3.931 -0.398 22.663 1.00 71.38 86 ALA A C 1
ATOM 705 O O . ALA A 1 86 ? -2.789 -0.389 22.223 1.00 71.38 86 ALA A O 1
ATOM 706 N N . TYR A 1 87 ? -4.237 -0.965 23.834 1.00 73.44 87 TYR A N 1
ATOM 707 C CA . TYR A 1 87 ? -3.236 -1.633 24.669 1.00 73.44 87 TYR A CA 1
ATOM 708 C C . TYR A 1 87 ? -2.650 -2.891 24.009 1.00 73.44 87 TYR A C 1
ATOM 710 O O . TYR A 1 87 ? -1.454 -3.131 24.106 1.00 73.44 87 TYR A O 1
ATOM 718 N N . GLU A 1 88 ? -3.483 -3.697 23.347 1.00 74.00 88 GLU A N 1
ATOM 719 C CA . GLU A 1 88 ? -3.056 -4.966 22.739 1.00 74.00 88 GLU A CA 1
ATOM 720 C C . GLU A 1 88 ? -2.334 -4.779 21.398 1.00 74.00 88 GLU A C 1
ATOM 722 O O . GLU A 1 88 ? -1.512 -5.613 21.022 1.00 74.00 88 GLU A O 1
ATOM 727 N N . LEU A 1 89 ? -2.638 -3.710 20.655 1.00 73.50 89 LEU A N 1
ATOM 728 C CA . LEU A 1 89 ? -1.965 -3.429 19.387 1.00 73.50 89 LEU A CA 1
ATOM 729 C C . LEU A 1 89 ? -0.673 -2.605 19.528 1.00 73.50 89 LEU A C 1
ATOM 731 O O . LEU A 1 89 ? 0.063 -2.517 18.550 1.00 73.50 89 LEU A O 1
ATOM 735 N N . ASP A 1 90 ? -0.439 -1.969 20.682 1.00 67.06 90 ASP A N 1
ATOM 736 C CA . ASP A 1 90 ? 0.586 -0.932 20.890 1.00 67.06 90 ASP A CA 1
ATOM 737 C C . ASP A 1 90 ? 0.759 0.066 19.710 1.00 67.06 90 ASP A C 1
ATOM 739 O O . ASP A 1 90 ? 1.893 0.378 19.338 1.00 67.06 90 ASP A O 1
ATOM 743 N N . PRO A 1 91 ? -0.314 0.575 19.055 1.00 59.38 91 PRO A N 1
ATOM 744 C CA . PRO A 1 91 ? -0.170 1.712 18.159 1.00 59.38 91 PRO A CA 1
ATOM 745 C C . PRO A 1 91 ? -0.079 2.974 19.021 1.00 59.38 91 PRO A C 1
ATOM 747 O O . PRO A 1 91 ? -0.735 3.075 20.064 1.00 59.38 91 PRO A O 1
ATOM 750 N N . ASP A 1 92 ? 0.696 3.965 18.592 1.00 58.25 92 ASP A N 1
ATOM 751 C CA . ASP A 1 92 ? 0.721 5.257 19.271 1.00 58.25 92 ASP A CA 1
ATOM 752 C C . ASP A 1 92 ? -0.727 5.771 19.390 1.00 58.25 92 ASP A C 1
ATOM 754 O O . ASP A 1 92 ? -1.430 5.959 18.397 1.00 58.25 92 ASP A O 1
ATOM 758 N N . THR A 1 93 ? -1.219 5.880 20.628 1.00 52.38 93 THR A N 1
ATOM 759 C CA . THR A 1 93 ? -2.653 5.962 20.994 1.00 52.38 93 THR A CA 1
ATOM 760 C C . THR A 1 93 ? -3.476 7.020 20.242 1.00 52.38 93 THR A C 1
ATOM 762 O O . THR A 1 93 ? -4.706 6.945 20.216 1.00 52.38 93 THR A O 1
ATOM 765 N N . SER A 1 94 ? -2.806 7.977 19.597 1.00 52.16 94 SER A N 1
ATOM 766 C CA . SER A 1 94 ? -3.399 9.007 18.746 1.00 52.16 94 SER A CA 1
ATOM 767 C C . SER A 1 94 ? -4.066 8.479 17.466 1.00 52.16 94 SER A C 1
ATOM 769 O O . SER A 1 94 ? -5.008 9.116 16.984 1.00 52.16 94 SER A O 1
ATOM 771 N N . ASP A 1 95 ? -3.655 7.314 16.956 1.00 55.97 95 ASP A N 1
ATOM 772 C CA . ASP A 1 95 ? -4.194 6.755 15.711 1.00 55.97 95 ASP A CA 1
ATOM 773 C C . ASP A 1 95 ? -5.509 5.993 15.925 1.00 55.97 95 ASP A C 1
ATOM 775 O O . ASP A 1 95 ? -6.383 6.021 15.064 1.00 55.97 95 ASP A O 1
ATOM 779 N N . VAL A 1 96 ? -5.713 5.381 17.100 1.00 56.12 96 VAL A N 1
ATOM 780 C CA . VAL A 1 96 ? -6.937 4.610 17.416 1.00 56.12 96 VAL A CA 1
ATOM 781 C C . VAL A 1 96 ? -8.149 5.521 17.632 1.00 56.12 96 VAL A C 1
ATOM 783 O O . VAL A 1 96 ? -9.276 5.130 17.346 1.00 56.12 96 VAL A O 1
ATOM 786 N N . GLN A 1 97 ? -7.939 6.746 18.125 1.00 54.69 97 GLN A N 1
ATOM 787 C CA . GLN A 1 97 ? -9.019 7.728 18.296 1.00 54.69 97 GLN A CA 1
ATOM 788 C C . GLN A 1 97 ? -9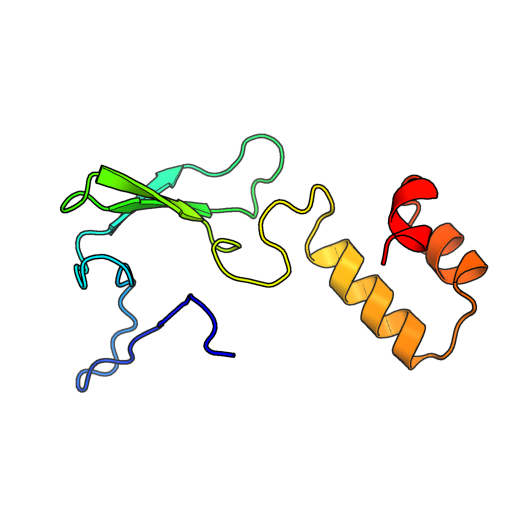.424 8.429 16.994 1.00 54.69 97 GLN A C 1
ATOM 790 O O . GLN A 1 97 ? -10.460 9.090 16.973 1.00 54.69 97 GLN A O 1
ATOM 795 N N . GLN A 1 98 ? -8.619 8.297 15.93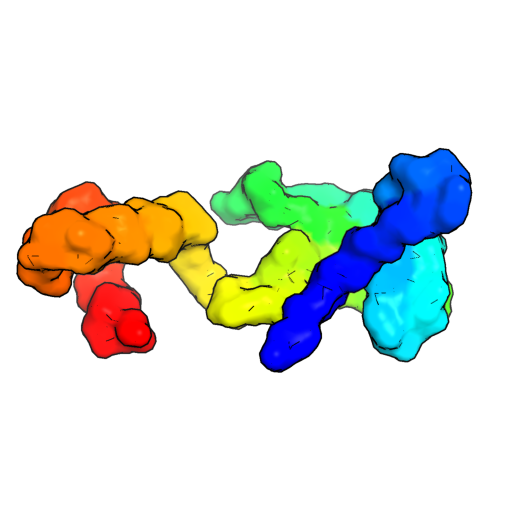8 1.00 53.94 98 GLN A N 1
ATOM 796 C CA . GLN A 1 98 ? -8.900 8.836 14.605 1.00 53.94 98 GLN A CA 1
ATOM 797 C C . GLN A 1 98 ? -9.428 7.768 13.628 1.00 53.94 98 GLN A C 1
ATOM 799 O O . GLN A 1 98 ? -9.656 8.090 12.461 1.00 53.94 98 GLN A O 1
ATOM 804 N N . MET A 1 99 ? -9.626 6.527 14.101 1.00 55.94 99 MET A N 1
ATOM 805 C CA . MET A 1 99 ? -10.337 5.450 13.391 1.00 55.94 99 MET A CA 1
ATOM 806 C C . MET A 1 99 ? -11.850 5.672 13.410 1.00 55.94 99 MET A C 1
ATOM 808 O O . MET A 1 99 ? -12.478 5.399 12.363 1.00 55.94 99 MET A O 1
#